Protein AF-A0A2V5PN73-F1 (afdb_monomer_lite)

Sequence (140 aa):
MSPTALNINPARFGEIYLHTESDSFDLHNCFDFLGFTYDLLQRIVTLRWIPNEYTPVEQRRALIVEMRGVSHLSSSPRDPDMPFSEDACLSAVGGILPTDPTLNGVYCDVGEGCHHIFTFQSGFVLRIGAESVCMLPEDI

Radius of gyration: 14.87 Å; chains: 1; bounding box: 38×29×52 Å

Secondary structure (DSSP, 8-state):
-PPP----EE-EEEBTEEE-SS-EEETTTSEEEEEEEEETTTTEEEEEEEE-TTS-GGG-S-EEEEEES--EEEEEPPPTTS-GGGGSSEEEEEEE-TT---TT--BSS--TTPEEEEEETTS-EEEEE-SEEEEPPP--

Structure (mmCIF, N/CA/C/O backbone):
data_AF-A0A2V5PN73-F1
#
_entry.id   AF-A0A2V5PN73-F1
#
loop_
_atom_site.group_PDB
_atom_site.id
_atom_site.type_symbol
_atom_site.label_atom_id
_atom_site.label_alt_id
_atom_site.label_comp_id
_atom_site.label_asym_id
_atom_site.label_entity_id
_atom_site.la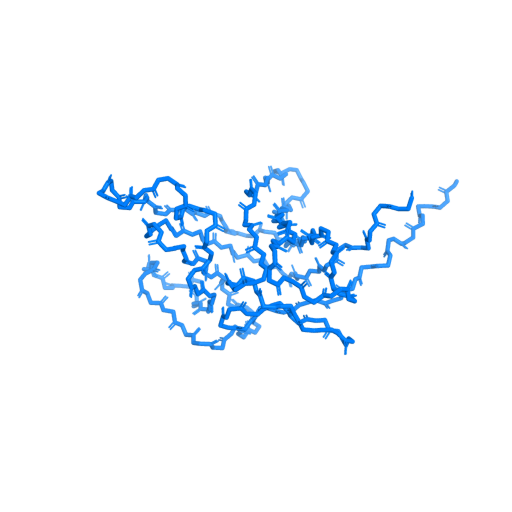bel_seq_id
_atom_site.pdbx_PDB_ins_code
_atom_site.Cartn_x
_atom_site.Cartn_y
_atom_site.Cartn_z
_atom_site.occupancy
_atom_site.B_iso_or_equiv
_atom_site.auth_seq_id
_atom_site.auth_comp_id
_atom_site.auth_asym_id
_atom_site.auth_atom_id
_atom_site.pdbx_PDB_model_num
ATOM 1 N N . MET A 1 1 ? 0.069 -13.529 31.977 1.00 36.12 1 MET A N 1
ATOM 2 C CA . MET A 1 1 ? 0.821 -12.449 31.311 1.00 36.12 1 MET A CA 1
ATOM 3 C C . MET A 1 1 ? -0.156 -11.781 30.369 1.00 36.12 1 MET A C 1
ATOM 5 O O . MET A 1 1 ? -0.671 -12.460 29.493 1.00 36.12 1 MET A O 1
ATOM 9 N N . SER A 1 2 ? -0.532 -10.534 30.648 1.00 32.22 2 SER A N 1
ATOM 10 C CA . SER A 1 2 ? -1.387 -9.771 29.734 1.00 32.22 2 SER A CA 1
ATOM 11 C C . SER A 1 2 ? -0.555 -9.470 28.486 1.00 32.22 2 SER A C 1
ATOM 13 O O . SER A 1 2 ? 0.607 -9.095 28.666 1.00 32.22 2 SER A O 1
ATOM 15 N N . PRO A 1 3 ? -1.071 -9.647 27.259 1.00 45.00 3 PRO A N 1
ATOM 16 C CA . PRO A 1 3 ? -0.356 -9.181 26.087 1.00 45.00 3 PRO A CA 1
ATOM 17 C C . PRO A 1 3 ? -0.231 -7.669 26.237 1.00 45.00 3 PRO A C 1
ATOM 19 O O . PRO A 1 3 ? -1.236 -6.981 26.434 1.00 45.00 3 PRO A O 1
ATOM 22 N N . THR A 1 4 ? 1.002 -7.172 26.238 1.00 43.81 4 THR A N 1
ATOM 23 C CA . THR A 1 4 ? 1.301 -5.749 26.116 1.00 43.81 4 THR A CA 1
ATOM 24 C C . THR A 1 4 ? 0.468 -5.244 24.949 1.00 43.81 4 THR A C 1
ATOM 26 O O . THR A 1 4 ? 0.605 -5.763 23.840 1.00 43.81 4 THR A O 1
ATOM 29 N N . ALA A 1 5 ? -0.462 -4.323 25.202 1.00 45.56 5 ALA A N 1
ATOM 30 C CA . ALA A 1 5 ? -1.153 -3.649 24.120 1.00 45.56 5 ALA A CA 1
ATOM 31 C C . ALA A 1 5 ? -0.050 -3.003 23.281 1.00 45.56 5 ALA A C 1
ATOM 33 O O . ALA A 1 5 ? 0.631 -2.097 23.760 1.00 45.56 5 ALA A O 1
ATOM 34 N N . LEU A 1 6 ? 0.211 -3.553 22.091 1.00 55.34 6 LEU A N 1
ATOM 35 C CA . LEU A 1 6 ? 1.046 -2.890 21.102 1.00 55.34 6 LEU A CA 1
ATOM 36 C C . LEU A 1 6 ? 0.506 -1.464 21.008 1.00 55.34 6 LEU A C 1
ATOM 38 O O . LEU A 1 6 ? -0.707 -1.280 20.889 1.00 55.34 6 LEU A O 1
ATOM 42 N N . ASN A 1 7 ? 1.380 -0.468 21.143 1.00 58.62 7 ASN A N 1
ATOM 43 C CA . ASN A 1 7 ? 1.021 0.918 20.870 1.00 58.62 7 ASN A CA 1
ATOM 44 C C . ASN A 1 7 ? 0.753 1.015 19.368 1.00 58.62 7 ASN A C 1
ATOM 46 O O . ASN A 1 7 ? 1.642 1.294 18.572 1.00 58.62 7 ASN A O 1
ATOM 50 N N . ILE A 1 8 ? -0.464 0.652 18.986 1.00 67.19 8 ILE A N 1
ATOM 51 C CA . ILE A 1 8 ? -0.967 0.701 17.628 1.00 67.19 8 ILE A CA 1
ATOM 52 C C . ILE A 1 8 ? -1.203 2.182 17.336 1.00 67.19 8 ILE A C 1
ATOM 54 O O . ILE A 1 8 ? -2.138 2.767 17.880 1.00 67.19 8 ILE A O 1
ATOM 58 N N . ASN A 1 9 ? -0.349 2.788 16.512 1.00 86.06 9 ASN A N 1
ATOM 59 C CA . ASN A 1 9 ? -0.501 4.183 16.112 1.00 86.06 9 ASN A CA 1
ATOM 60 C C . ASN A 1 9 ? -1.455 4.247 14.914 1.00 86.06 9 ASN A C 1
ATOM 62 O O . ASN A 1 9 ? -1.106 3.714 13.854 1.00 86.06 9 ASN A O 1
ATOM 66 N N . PRO A 1 10 ? -2.646 4.865 15.037 1.00 93.00 10 PRO A N 1
ATOM 67 C CA . PRO A 1 10 ? -3.536 5.051 13.900 1.00 93.00 10 PRO A CA 1
ATOM 68 C C . PRO A 1 10 ? -2.803 5.770 12.772 1.00 93.00 10 PRO A C 1
ATOM 70 O O . PRO A 1 10 ? -2.042 6.711 13.012 1.00 93.00 10 PRO A O 1
ATOM 73 N N . ALA A 1 11 ? -3.027 5.313 11.546 1.00 93.94 11 ALA A N 1
ATOM 74 C CA . ALA A 1 11 ? -2.395 5.894 10.380 1.00 93.94 11 ALA A CA 1
ATOM 75 C C . ALA A 1 11 ? -3.394 6.049 9.237 1.00 93.94 11 ALA A C 1
ATOM 77 O O . ALA A 1 11 ? -4.418 5.369 9.182 1.00 93.94 11 ALA A O 1
ATOM 78 N N . ARG A 1 12 ? -3.085 6.952 8.313 1.00 94.38 12 ARG A N 1
ATOM 79 C CA . ARG A 1 12 ? -3.853 7.161 7.085 1.00 94.38 12 ARG A CA 1
ATOM 80 C C . ARG A 1 12 ? -2.911 7.398 5.919 1.00 94.38 12 ARG A C 1
ATOM 82 O O . ARG A 1 12 ? -1.870 8.032 6.086 1.00 94.38 12 ARG A O 1
ATOM 89 N N . PHE A 1 13 ? -3.298 6.918 4.749 1.00 93.81 13 PHE A N 1
ATOM 90 C CA . PHE A 1 13 ? -2.604 7.242 3.511 1.00 93.81 13 PHE A CA 1
ATOM 91 C C . PHE A 1 13 ? -3.212 8.493 2.876 1.00 93.81 13 PHE A C 1
ATOM 93 O O . PHE A 1 13 ? -4.417 8.719 2.993 1.00 93.81 13 PHE A O 1
ATOM 100 N N . GLY A 1 14 ? -2.386 9.285 2.200 1.00 89.75 14 GLY A N 1
ATOM 101 C CA . GLY A 1 14 ? -2.824 10.435 1.414 1.00 89.75 14 GLY A CA 1
ATOM 102 C C . GLY A 1 14 ? -1.866 10.681 0.260 1.00 89.75 14 GLY A C 1
ATOM 103 O O . GLY A 1 14 ? -0.705 10.992 0.497 1.00 89.75 14 GLY A O 1
ATOM 104 N N . GLU A 1 15 ? -2.340 10.524 -0.977 1.00 90.38 15 GLU A N 1
ATOM 105 C CA . GLU A 1 15 ? -1.512 10.579 -2.188 1.00 90.38 15 GLU A CA 1
ATOM 106 C C . GLU A 1 15 ? -0.248 9.712 -2.052 1.00 90.38 15 GLU A C 1
ATOM 108 O O . GLU A 1 15 ? -0.330 8.493 -2.113 1.00 90.38 15 GLU A O 1
ATOM 113 N N . ILE A 1 16 ? 0.924 10.298 -1.824 1.00 94.81 16 ILE A N 1
ATOM 114 C CA . ILE A 1 16 ? 2.199 9.579 -1.666 1.00 94.81 16 ILE A CA 1
ATOM 115 C C . ILE A 1 16 ? 2.673 9.477 -0.209 1.00 94.81 16 ILE A C 1
ATOM 117 O O . ILE A 1 16 ? 3.788 9.034 0.049 1.00 94.81 16 ILE A O 1
ATOM 121 N N . TYR A 1 17 ? 1.850 9.887 0.753 1.00 95.94 17 TYR A N 1
ATOM 122 C CA . TYR A 1 17 ? 2.223 10.004 2.157 1.00 95.94 17 TYR A CA 1
ATOM 123 C C . TYR A 1 17 ? 1.537 8.970 3.050 1.00 95.94 17 TYR A C 1
ATOM 125 O O . TYR A 1 17 ? 0.385 8.580 2.836 1.00 95.94 17 TYR A O 1
ATOM 133 N N . LEU A 1 18 ? 2.241 8.584 4.115 1.00 96.00 18 LEU A N 1
ATOM 134 C CA . LEU A 1 18 ? 1.671 7.956 5.304 1.00 96.00 18 LEU A CA 1
ATOM 135 C C . LEU A 1 18 ? 1.679 8.973 6.441 1.00 96.00 18 LEU A C 1
ATOM 137 O O . LEU A 1 18 ? 2.732 9.493 6.803 1.00 96.00 18 LEU A O 1
ATOM 141 N N . HIS A 1 19 ? 0.519 9.220 7.035 1.00 95.06 19 HIS A N 1
ATOM 142 C CA . HIS A 1 19 ? 0.376 10.127 8.166 1.00 95.06 19 HIS A CA 1
ATOM 143 C C . HIS A 1 19 ? 0.023 9.356 9.432 1.00 95.06 19 HIS A C 1
ATOM 145 O O . HIS A 1 19 ? -0.870 8.507 9.411 1.00 95.06 19 HIS A O 1
ATOM 151 N N . THR A 1 20 ? 0.671 9.708 10.536 1.00 93.44 20 THR A N 1
ATOM 152 C CA . THR A 1 20 ? 0.251 9.366 11.900 1.00 93.44 20 THR A CA 1
ATOM 153 C C . THR A 1 20 ? -0.222 10.637 12.611 1.00 93.44 20 THR A C 1
ATOM 155 O O . THR A 1 20 ? -0.398 11.680 11.980 1.00 93.44 20 THR A O 1
ATOM 158 N N . GLU A 1 21 ? -0.458 10.575 13.922 1.00 90.44 21 GLU A N 1
ATOM 159 C CA . GLU A 1 21 ? -0.768 11.770 14.717 1.00 90.44 21 GLU A CA 1
ATOM 160 C C . GLU A 1 21 ? 0.397 12.776 14.743 1.00 90.44 21 GLU A C 1
ATOM 162 O O . GLU A 1 21 ? 0.170 13.984 14.701 1.00 90.44 21 GLU A O 1
ATOM 167 N N . SER A 1 22 ? 1.638 12.285 14.799 1.00 90.50 22 SER A N 1
ATOM 168 C CA . SER A 1 22 ? 2.836 13.112 14.985 1.00 90.50 22 SER A CA 1
ATOM 169 C C . SER A 1 22 ? 3.675 13.296 13.725 1.00 90.50 22 SER A C 1
ATOM 171 O O . SER A 1 22 ? 4.396 14.286 13.628 1.00 90.50 22 SER A O 1
ATOM 173 N N . ASP A 1 23 ? 3.604 12.358 12.778 1.00 94.12 23 ASP A N 1
ATOM 174 C CA . ASP A 1 23 ? 4.545 12.268 11.665 1.00 94.12 23 ASP A CA 1
ATOM 175 C C . ASP A 1 23 ? 3.844 12.184 10.303 1.00 94.12 23 ASP A C 1
ATOM 177 O O . ASP A 1 23 ? 2.701 11.740 10.169 1.00 94.12 23 ASP A O 1
ATOM 181 N N . SER A 1 24 ? 4.583 12.574 9.266 1.00 96.31 24 SER A N 1
ATOM 182 C CA . SER A 1 24 ? 4.211 12.413 7.863 1.00 96.31 24 SER A CA 1
ATOM 183 C C . SER A 1 24 ? 5.420 11.902 7.085 1.00 96.31 24 SER A C 1
ATOM 185 O O . SER A 1 24 ? 6.452 12.575 7.055 1.00 96.31 24 SER A O 1
ATOM 187 N N . PHE A 1 25 ? 5.286 10.734 6.458 1.00 97.19 25 PHE A N 1
ATOM 188 C CA . PHE A 1 25 ? 6.350 10.048 5.721 1.00 97.19 25 PHE A CA 1
ATOM 189 C C . PHE A 1 25 ? 6.063 10.099 4.223 1.00 97.19 25 PHE A C 1
ATOM 191 O O . PHE A 1 25 ? 4.995 9.661 3.799 1.00 97.19 25 PHE A O 1
ATOM 198 N N . ASP A 1 26 ? 7.000 10.617 3.427 1.00 98.00 26 ASP A N 1
ATOM 199 C CA . ASP A 1 26 ? 6.919 10.618 1.959 1.00 98.00 26 ASP A CA 1
ATOM 200 C C . ASP A 1 26 ? 7.312 9.244 1.405 1.00 98.00 26 ASP A C 1
ATOM 202 O O . ASP A 1 26 ? 8.494 8.949 1.228 1.00 98.00 26 ASP A O 1
ATOM 206 N N . LEU A 1 27 ? 6.327 8.387 1.147 1.00 98.00 27 LEU A N 1
ATOM 207 C CA . LEU A 1 27 ? 6.562 7.012 0.714 1.00 98.00 27 LEU A CA 1
ATOM 208 C C . LEU A 1 27 ? 7.060 6.897 -0.734 1.00 98.00 27 LEU A C 1
ATOM 210 O O . LEU A 1 27 ? 7.493 5.815 -1.116 1.00 98.00 27 LEU A O 1
ATOM 214 N N . HIS A 1 28 ? 6.971 7.958 -1.543 1.00 97.62 28 HIS A N 1
ATOM 215 C CA . HIS A 1 28 ? 7.451 7.953 -2.929 1.00 97.62 28 HIS A CA 1
ATOM 216 C C . HIS A 1 28 ? 8.926 8.345 -3.000 1.00 97.62 28 HIS A C 1
ATOM 218 O O . HIS A 1 28 ? 9.732 7.649 -3.610 1.00 97.62 28 HIS A O 1
ATOM 224 N N . ASN A 1 29 ? 9.282 9.460 -2.360 1.00 98.00 29 ASN A N 1
ATOM 225 C CA . ASN A 1 29 ? 10.619 10.033 -2.483 1.00 98.00 29 ASN A CA 1
ATOM 226 C C . ASN A 1 29 ? 11.602 9.468 -1.458 1.00 98.00 29 ASN A C 1
ATOM 228 O O . ASN A 1 29 ? 12.796 9.371 -1.738 1.00 98.00 29 ASN A O 1
ATOM 232 N N . CYS A 1 30 ? 11.127 9.123 -0.259 1.00 98.38 30 CYS A N 1
ATOM 233 C CA . CYS A 1 30 ? 12.002 8.840 0.877 1.00 98.38 30 CYS A CA 1
ATOM 234 C C . CYS A 1 30 ? 12.053 7.363 1.270 1.00 98.38 30 CYS A C 1
ATOM 236 O O . CYS A 1 30 ? 12.820 7.024 2.168 1.00 98.38 30 CYS A O 1
ATOM 238 N N . PHE A 1 31 ? 11.253 6.484 0.670 1.00 98.31 31 PHE A N 1
ATOM 239 C CA . PHE A 1 31 ? 11.178 5.090 1.094 1.00 98.31 31 PHE A CA 1
ATOM 240 C C . PHE A 1 31 ? 11.028 4.135 -0.087 1.00 98.31 31 PHE A C 1
ATOM 242 O O . PHE A 1 31 ? 10.310 4.425 -1.037 1.00 98.31 31 PHE A O 1
ATOM 249 N N . ASP A 1 32 ? 11.642 2.959 0.032 1.00 98.31 32 ASP A N 1
ATOM 250 C CA . ASP A 1 32 ? 11.475 1.856 -0.911 1.00 98.31 32 ASP A CA 1
ATOM 251 C C . ASP A 1 32 ? 10.498 0.826 -0.335 1.00 98.31 32 ASP A C 1
ATOM 253 O O . ASP A 1 32 ? 10.622 0.392 0.817 1.00 98.31 32 ASP A O 1
ATOM 257 N N . PHE A 1 33 ? 9.522 0.412 -1.138 1.00 98.38 33 PHE A N 1
ATOM 258 C CA . PHE A 1 33 ? 8.584 -0.646 -0.786 1.00 98.38 33 PHE A CA 1
ATOM 259 C C . PHE A 1 33 ? 9.255 -2.017 -0.866 1.00 98.38 33 PHE A C 1
ATOM 261 O O . PHE A 1 33 ? 9.837 -2.391 -1.882 1.00 98.38 33 PHE A O 1
ATOM 268 N N . LEU A 1 34 ? 9.129 -2.802 0.204 1.00 97.81 34 LEU A N 1
ATOM 269 C CA . LEU A 1 34 ? 9.686 -4.154 0.280 1.00 97.81 34 LEU A CA 1
ATOM 270 C C . LEU A 1 34 ? 8.684 -5.255 -0.058 1.00 97.81 34 LEU A C 1
ATOM 272 O O . LEU A 1 34 ? 9.082 -6.402 -0.264 1.00 97.81 34 LEU A O 1
ATOM 276 N N . GLY A 1 35 ? 7.392 -4.939 -0.071 1.00 97.38 35 GLY A N 1
ATOM 277 C CA . GLY A 1 35 ? 6.341 -5.914 -0.310 1.00 97.38 35 GLY A CA 1
ATOM 278 C C . GLY A 1 35 ? 5.289 -5.952 0.787 1.00 97.38 35 GLY A C 1
ATOM 279 O O . GLY A 1 35 ? 5.243 -5.125 1.704 1.00 97.38 35 GLY A O 1
ATOM 280 N N . PHE A 1 36 ? 4.429 -6.961 0.673 1.00 98.25 36 PHE A N 1
ATOM 281 C CA . PHE A 1 36 ? 3.343 -7.198 1.605 1.00 98.25 36 PHE A CA 1
ATOM 282 C C . PHE A 1 36 ? 3.196 -8.676 1.956 1.00 98.25 36 PHE A C 1
ATOM 284 O O . PHE A 1 36 ? 3.559 -9.562 1.183 1.00 98.25 36 PHE A O 1
ATOM 291 N N . THR A 1 37 ? 2.609 -8.938 3.118 1.00 98.31 37 THR A N 1
ATOM 292 C CA . THR A 1 37 ? 2.154 -10.272 3.527 1.00 98.31 37 THR A CA 1
ATOM 293 C C . THR A 1 37 ? 0.677 -10.229 3.869 1.00 98.31 37 THR A C 1
ATOM 295 O O . THR A 1 37 ? 0.188 -9.203 4.338 1.00 98.31 37 THR A O 1
ATOM 298 N N . TYR A 1 38 ? -0.025 -11.346 3.680 1.00 98.38 38 TYR A N 1
ATOM 299 C CA . TYR A 1 38 ? -1.420 -11.481 4.085 1.00 98.38 38 TYR A CA 1
ATOM 300 C C . TYR A 1 38 ? -1.598 -12.668 5.032 1.00 98.38 38 TYR A C 1
ATOM 302 O O . TYR A 1 38 ? -1.381 -13.817 4.644 1.00 98.38 38 TYR A O 1
ATOM 310 N N . ASP A 1 39 ? -2.004 -12.384 6.269 1.00 98.00 39 ASP A N 1
ATOM 311 C CA . ASP A 1 39 ? -2.451 -13.392 7.224 1.00 98.00 39 ASP A CA 1
ATOM 312 C C . ASP A 1 39 ? -3.953 -13.638 7.029 1.00 98.00 39 ASP A C 1
ATOM 314 O O . ASP A 1 39 ? -4.798 -12.804 7.371 1.00 98.00 39 ASP A O 1
ATOM 318 N N . LEU A 1 40 ? -4.277 -14.810 6.479 1.00 96.06 40 LEU A N 1
ATOM 319 C CA . LEU A 1 40 ? -5.647 -15.243 6.206 1.00 96.06 40 LEU A CA 1
ATOM 320 C C . LEU A 1 40 ? -6.479 -15.442 7.477 1.00 96.06 40 LEU A C 1
ATOM 322 O O . LEU A 1 40 ? -7.678 -15.172 7.467 1.00 96.06 40 LEU A O 1
ATOM 326 N N . LEU A 1 41 ? -5.866 -15.932 8.558 1.00 97.56 41 LEU A N 1
ATOM 327 C CA . LEU A 1 41 ? -6.579 -16.244 9.797 1.00 97.56 41 LEU A CA 1
ATOM 328 C C . LEU A 1 41 ? -6.903 -14.969 10.569 1.00 97.56 41 LEU A C 1
ATOM 330 O O . LEU A 1 41 ? -8.008 -14.827 11.089 1.00 97.56 41 LEU A O 1
ATOM 334 N N . GLN A 1 42 ? -5.951 -14.040 10.623 1.00 97.44 42 GLN A N 1
ATOM 335 C CA . GLN A 1 42 ? -6.119 -12.766 11.323 1.00 97.44 42 GLN A CA 1
ATOM 336 C C . GLN A 1 42 ? -6.785 -11.691 10.455 1.00 97.44 42 GLN A C 1
ATOM 338 O O . GLN A 1 42 ? -7.207 -10.662 10.980 1.00 97.44 42 GLN A O 1
ATOM 343 N N . ARG A 1 43 ? -6.899 -11.913 9.136 1.00 98.06 43 ARG A N 1
ATOM 344 C CA . ARG A 1 43 ? -7.337 -10.913 8.147 1.00 98.06 43 ARG A CA 1
ATOM 345 C C . ARG A 1 43 ? -6.510 -9.627 8.253 1.00 98.06 43 ARG A C 1
ATOM 347 O O . ARG A 1 43 ? -7.066 -8.531 8.357 1.00 98.06 43 ARG A O 1
ATOM 354 N N . ILE A 1 44 ? -5.186 -9.773 8.233 1.00 98.31 44 ILE A N 1
ATOM 355 C CA . ILE A 1 44 ? -4.236 -8.656 8.326 1.00 98.31 44 ILE A CA 1
ATOM 356 C C . ILE A 1 44 ? -3.349 -8.647 7.090 1.00 98.31 44 ILE A C 1
ATOM 358 O O . ILE A 1 44 ? -2.703 -9.648 6.783 1.00 98.31 44 ILE A O 1
ATOM 362 N N . VAL A 1 45 ? -3.299 -7.509 6.398 1.00 98.50 45 VAL A N 1
ATOM 363 C CA . VAL A 1 45 ? -2.238 -7.226 5.429 1.00 98.50 45 VAL A CA 1
ATOM 364 C C . VAL A 1 45 ? -1.181 -6.377 6.114 1.00 98.50 45 VAL A C 1
ATOM 366 O O . VAL A 1 45 ? -1.501 -5.352 6.711 1.00 98.50 45 VAL A O 1
ATOM 369 N N . THR A 1 46 ? 0.075 -6.790 6.004 1.00 98.12 46 THR A N 1
ATOM 370 C CA . THR A 1 46 ? 1.226 -6.015 6.472 1.00 98.12 46 THR A CA 1
ATOM 371 C C . THR A 1 46 ? 1.975 -5.484 5.263 1.00 98.12 46 THR A C 1
ATOM 373 O O . THR A 1 46 ? 2.378 -6.270 4.410 1.00 98.12 46 THR A O 1
ATOM 376 N N . LEU A 1 47 ? 2.175 -4.173 5.205 1.00 98.38 47 LEU A N 1
ATOM 377 C CA . LEU A 1 47 ? 2.944 -3.460 4.190 1.00 98.38 47 LEU A CA 1
ATOM 378 C C . LEU A 1 47 ? 4.268 -2.997 4.807 1.00 98.38 47 LEU A C 1
ATOM 380 O O . LEU A 1 47 ? 4.287 -2.571 5.966 1.00 98.38 47 LEU A O 1
ATOM 384 N N . ARG A 1 48 ? 5.375 -3.103 4.065 1.00 98.19 48 ARG A N 1
ATOM 385 C CA . ARG A 1 48 ? 6.717 -2.792 4.580 1.00 98.19 48 ARG A CA 1
ATOM 386 C C . ARG A 1 48 ? 7.465 -1.831 3.669 1.00 98.19 48 ARG A C 1
ATOM 388 O O . ARG A 1 48 ? 7.533 -2.057 2.463 1.00 98.19 48 ARG A O 1
ATOM 395 N N . TRP A 1 49 ? 8.098 -0.835 4.278 1.00 98.25 49 TRP A N 1
ATOM 396 C CA . TRP A 1 49 ? 8.999 0.100 3.614 1.00 98.25 49 TRP A CA 1
ATOM 397 C C . TRP A 1 49 ? 10.313 0.244 4.374 1.00 98.25 49 TRP A C 1
ATOM 399 O O . TRP A 1 49 ? 10.350 0.109 5.600 1.00 98.25 49 TRP A O 1
ATOM 409 N N . ILE A 1 50 ? 11.381 0.561 3.647 1.00 97.50 50 ILE A N 1
ATOM 410 C CA . ILE A 1 50 ? 12.686 0.918 4.210 1.00 97.50 50 ILE A CA 1
ATOM 411 C C . ILE A 1 50 ? 13.114 2.312 3.754 1.00 97.50 50 ILE A C 1
ATOM 413 O O . ILE A 1 50 ? 12.773 2.713 2.644 1.00 97.50 50 ILE A O 1
ATOM 417 N N . PRO A 1 51 ? 13.837 3.064 4.598 1.00 97.88 51 PRO A N 1
ATOM 418 C CA . PRO A 1 51 ? 14.309 4.390 4.236 1.00 97.88 51 PRO A CA 1
ATOM 419 C C . PRO A 1 51 ? 15.395 4.293 3.158 1.00 97.88 51 PRO A C 1
ATOM 421 O O . PRO A 1 51 ? 16.273 3.429 3.240 1.00 97.88 51 PRO A O 1
ATOM 424 N N . ASN A 1 52 ? 15.354 5.197 2.184 1.00 96.94 52 ASN A N 1
ATOM 425 C CA . ASN A 1 52 ? 16.378 5.337 1.153 1.00 96.94 52 ASN A CA 1
ATOM 426 C C . ASN A 1 52 ? 17.365 6.483 1.484 1.00 96.94 52 ASN A C 1
ATOM 428 O O . ASN A 1 52 ? 17.410 7.017 2.596 1.00 96.94 52 ASN A O 1
ATOM 432 N N . GLU A 1 53 ? 18.214 6.855 0.526 1.00 96.69 53 GLU A N 1
ATOM 433 C CA . GLU A 1 53 ? 19.231 7.897 0.722 1.00 96.69 53 GLU A CA 1
ATOM 434 C C . GLU A 1 53 ? 18.659 9.315 0.912 1.00 96.69 53 GLU A C 1
ATOM 436 O O . GLU A 1 53 ? 19.325 10.165 1.509 1.00 96.69 53 GLU A O 1
ATOM 441 N N . TYR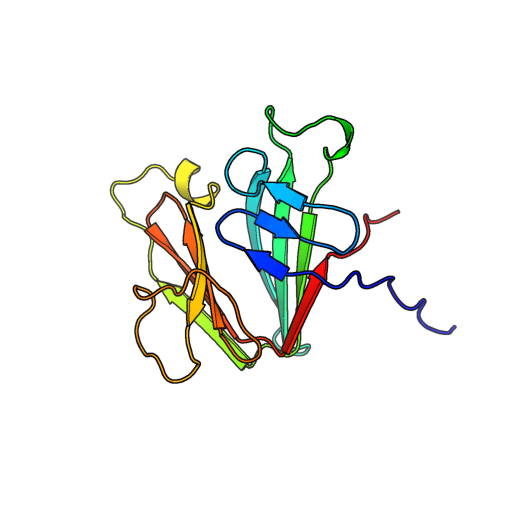 A 1 54 ? 17.419 9.554 0.473 1.00 97.31 54 TYR A N 1
ATOM 442 C CA . TYR A 1 54 ? 16.731 10.843 0.565 1.00 97.31 54 TYR A CA 1
ATOM 443 C C . TYR A 1 54 ? 15.922 11.002 1.856 1.00 97.31 54 TYR A C 1
ATOM 445 O O . TYR A 1 54 ? 15.476 12.111 2.154 1.00 97.31 54 TYR A O 1
ATOM 453 N N . THR A 1 55 ? 15.758 9.940 2.657 1.00 97.50 55 THR A N 1
ATOM 454 C CA . THR A 1 55 ? 15.013 10.031 3.918 1.00 97.50 55 THR A CA 1
ATOM 455 C C . THR A 1 55 ? 15.692 11.001 4.890 1.00 97.50 55 THR A C 1
ATOM 457 O O . THR A 1 55 ? 16.892 10.828 5.178 1.00 97.50 55 THR A O 1
ATOM 460 N N . PRO A 1 56 ? 14.938 11.957 5.472 1.00 96.50 56 PRO A N 1
ATOM 461 C CA . PRO A 1 56 ? 15.418 12.788 6.568 1.00 96.50 56 PRO A CA 1
ATOM 462 C C . PRO A 1 56 ? 15.947 11.938 7.725 1.00 96.50 56 PRO A C 1
ATOM 464 O O . PRO A 1 56 ? 15.422 10.862 8.020 1.00 96.50 56 PRO A O 1
ATOM 467 N N . VAL A 1 57 ? 17.002 12.413 8.389 1.00 95.44 57 VAL A N 1
ATOM 468 C CA . VAL A 1 57 ? 17.715 11.643 9.424 1.00 95.44 57 VAL A CA 1
ATOM 469 C C . VAL A 1 57 ? 16.778 11.257 10.570 1.00 95.44 57 VAL A C 1
ATOM 471 O O . VAL A 1 57 ? 16.828 10.134 11.059 1.00 95.44 57 VAL A O 1
ATOM 474 N N . GLU A 1 58 ? 15.887 12.163 10.952 1.00 94.00 58 GLU A N 1
ATOM 475 C CA . GLU A 1 58 ? 14.881 12.001 11.997 1.00 94.00 58 GLU A CA 1
ATOM 476 C C . GLU A 1 58 ? 13.777 10.983 11.656 1.00 94.00 58 GLU A C 1
ATOM 478 O O . GLU A 1 58 ? 13.112 10.476 12.558 1.00 94.00 58 GLU A O 1
ATOM 483 N N . GLN A 1 59 ? 13.604 10.645 10.373 1.00 93.19 59 GLN A N 1
ATOM 484 C CA . GLN A 1 59 ? 12.623 9.668 9.889 1.00 93.19 59 GLN A CA 1
ATOM 485 C C . GLN A 1 59 ? 13.266 8.370 9.379 1.00 93.19 59 GLN A C 1
ATOM 487 O O . GLN A 1 59 ? 12.564 7.508 8.852 1.00 93.19 59 GLN A O 1
ATOM 492 N N . ARG A 1 60 ? 14.590 8.209 9.506 1.00 93.50 60 ARG A N 1
ATOM 493 C CA . ARG A 1 60 ? 15.339 7.087 8.925 1.00 93.50 60 ARG A CA 1
ATOM 494 C C . ARG A 1 60 ? 15.129 5.786 9.704 1.00 93.50 60 ARG A C 1
ATOM 496 O O . ARG A 1 60 ? 16.013 5.320 10.419 1.00 93.50 60 ARG A O 1
ATOM 503 N N . ARG A 1 61 ? 13.954 5.191 9.519 1.00 93.81 61 ARG A N 1
ATOM 504 C CA . ARG A 1 61 ? 13.533 3.922 10.114 1.00 93.81 61 ARG A CA 1
ATOM 505 C C . ARG A 1 61 ? 12.663 3.114 9.170 1.00 93.81 61 ARG A C 1
ATOM 507 O O . ARG A 1 61 ? 12.013 3.682 8.303 1.00 93.81 61 ARG A O 1
ATOM 514 N N . ALA A 1 62 ? 12.630 1.796 9.335 1.00 95.94 62 ALA A N 1
ATOM 515 C CA . ALA A 1 62 ? 11.684 0.972 8.590 1.00 95.94 62 ALA A CA 1
ATOM 516 C C . ALA A 1 62 ? 10.245 1.298 9.015 1.00 95.94 62 ALA A C 1
ATOM 518 O O . ALA A 1 62 ? 9.977 1.548 10.190 1.00 95.94 62 ALA A O 1
ATOM 519 N N . LEU A 1 63 ? 9.318 1.269 8.059 1.00 96.38 63 LEU A N 1
ATOM 520 C CA . LEU A 1 63 ? 7.896 1.472 8.317 1.00 96.38 63 LEU A CA 1
ATOM 521 C C . LEU A 1 63 ? 7.164 0.152 8.108 1.00 96.38 63 LEU A C 1
ATOM 523 O O . LEU A 1 63 ? 7.263 -0.466 7.044 1.00 96.38 63 LEU A O 1
ATOM 527 N N . ILE A 1 64 ? 6.410 -0.266 9.122 1.00 97.00 64 ILE A N 1
ATOM 528 C CA . ILE A 1 64 ? 5.520 -1.421 9.045 1.00 97.00 64 ILE A CA 1
ATOM 529 C C . ILE A 1 64 ? 4.101 -0.921 9.270 1.00 97.00 64 ILE A C 1
ATOM 531 O O . ILE A 1 64 ? 3.782 -0.392 10.335 1.00 97.00 64 ILE A O 1
ATOM 535 N N . VAL A 1 65 ? 3.251 -1.086 8.261 1.00 97.00 65 VAL A N 1
ATOM 536 C CA . VAL A 1 65 ? 1.841 -0.699 8.327 1.00 97.00 65 VAL A CA 1
ATOM 537 C C . VAL A 1 65 ? 0.989 -1.949 8.286 1.00 97.00 65 VAL A C 1
ATOM 539 O O . VAL A 1 65 ? 1.118 -2.773 7.384 1.00 97.00 65 VAL A O 1
ATOM 542 N N . GLU A 1 66 ? 0.093 -2.083 9.250 1.00 97.31 66 GLU A N 1
ATOM 543 C CA . GLU A 1 66 ? -0.927 -3.115 9.254 1.00 97.31 66 GLU A CA 1
ATOM 544 C C . GLU A 1 66 ? -2.275 -2.542 8.845 1.00 97.31 66 GLU A C 1
ATOM 546 O O . GLU A 1 66 ? -2.749 -1.544 9.387 1.00 97.31 66 GLU A O 1
ATOM 551 N N . MET A 1 67 ? -2.918 -3.238 7.918 1.00 97.06 67 MET A N 1
ATOM 552 C CA . MET A 1 67 ? -4.307 -3.038 7.551 1.00 97.06 67 MET A CA 1
ATOM 553 C C . MET A 1 67 ? -5.101 -4.220 8.103 1.00 97.06 67 MET A C 1
ATOM 555 O O . MET A 1 67 ? -4.874 -5.363 7.697 1.00 97.06 67 MET A O 1
ATOM 559 N N . ARG A 1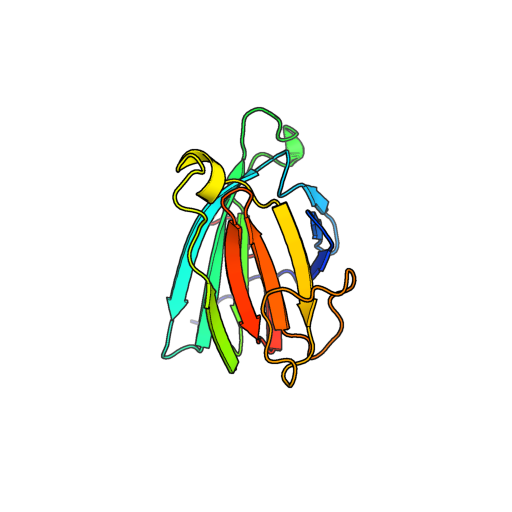 68 ? -5.986 -3.965 9.070 1.00 96.62 68 ARG A N 1
ATOM 560 C CA . ARG A 1 68 ? -6.684 -5.002 9.847 1.00 96.62 68 ARG A CA 1
ATOM 561 C C . ARG A 1 68 ? -8.154 -5.097 9.455 1.00 96.62 68 ARG A C 1
ATOM 563 O O . ARG A 1 68 ? -8.739 -4.143 8.948 1.00 96.62 68 ARG A O 1
ATOM 570 N N . GLY A 1 69 ? -8.753 -6.266 9.680 1.00 96.75 69 GLY A N 1
ATOM 571 C CA . GLY A 1 69 ? -10.132 -6.517 9.259 1.00 96.75 69 GLY A CA 1
ATOM 572 C C . GLY A 1 69 ? -10.255 -6.555 7.736 1.00 96.75 69 GLY A C 1
ATOM 573 O O . GLY A 1 69 ? -11.233 -6.079 7.168 1.00 96.75 69 GLY A O 1
ATOM 574 N N . VAL A 1 70 ? -9.256 -7.115 7.049 1.00 97.44 70 VAL A N 1
ATOM 575 C CA . VAL A 1 70 ? -9.206 -7.137 5.583 1.00 97.44 70 VAL A CA 1
ATOM 576 C C . VAL A 1 70 ? -10.427 -7.861 5.024 1.00 97.44 70 VAL A C 1
ATOM 578 O O . VAL A 1 70 ? -10.671 -9.027 5.343 1.00 97.44 70 VAL A O 1
ATOM 581 N N . SER A 1 71 ? -11.221 -7.153 4.229 1.00 95.88 71 SER A N 1
ATOM 582 C CA . SER A 1 71 ? -12.423 -7.647 3.546 1.00 95.88 71 SER A CA 1
ATOM 583 C C . SER A 1 71 ? -12.186 -7.873 2.053 1.00 95.88 71 SER A C 1
ATOM 585 O O . SER A 1 71 ? -12.930 -8.618 1.419 1.00 95.88 71 SER A O 1
ATOM 587 N N . HIS A 1 72 ? -11.135 -7.262 1.496 1.00 95.44 72 HIS A N 1
ATOM 588 C CA . HIS A 1 72 ? -10.777 -7.368 0.086 1.00 95.44 72 HIS A CA 1
ATOM 589 C C . HIS A 1 72 ? -9.264 -7.298 -0.095 1.00 95.44 72 HIS A C 1
ATOM 591 O O . HIS A 1 72 ? -8.620 -6.401 0.445 1.00 95.44 72 HIS A O 1
ATOM 597 N N . LEU A 1 73 ? -8.720 -8.193 -0.917 1.00 96.44 73 LEU A N 1
ATOM 598 C CA . LEU A 1 73 ? -7.337 -8.154 -1.378 1.00 96.44 73 LEU A CA 1
ATOM 599 C C . LEU A 1 73 ? -7.295 -8.571 -2.849 1.00 96.44 73 LEU A C 1
ATOM 601 O O . LEU A 1 73 ? -7.750 -9.658 -3.200 1.00 96.44 73 LEU A O 1
ATOM 605 N N . SER A 1 74 ? -6.757 -7.718 -3.714 1.00 95.31 74 SER A N 1
ATOM 606 C CA . SER A 1 74 ? -6.552 -8.040 -5.131 1.00 95.31 74 SER A CA 1
ATOM 607 C C . SER A 1 74 ? -5.396 -7.240 -5.711 1.00 95.31 74 SER A C 1
ATOM 609 O O . SER A 1 74 ? -5.054 -6.185 -5.179 1.00 95.31 74 SER A O 1
ATOM 611 N N . SER A 1 75 ? -4.859 -7.682 -6.844 1.00 94.94 75 SER A N 1
ATOM 612 C CA . SER A 1 75 ? -3.837 -6.939 -7.577 1.00 94.94 75 SER A CA 1
ATOM 613 C C . SER A 1 75 ? -4.049 -6.969 -9.090 1.00 94.94 75 SER A C 1
ATOM 615 O O . SER A 1 75 ? -4.717 -7.862 -9.616 1.00 94.94 75 SER A O 1
ATOM 617 N N . SER A 1 76 ? -3.459 -5.986 -9.771 1.00 94.25 76 SER A N 1
ATOM 618 C CA . SER A 1 76 ? -3.238 -5.981 -11.221 1.00 94.25 76 SER A CA 1
ATOM 619 C C . SER A 1 76 ? -1.759 -6.199 -11.525 1.00 94.25 76 SER A C 1
ATOM 621 O O . SER A 1 76 ? -0.914 -5.778 -10.732 1.00 94.25 76 SER A O 1
ATOM 623 N N . PRO A 1 77 ? -1.426 -6.838 -12.659 1.00 95.12 77 PRO A N 1
ATOM 624 C CA . PRO A 1 77 ? -0.040 -7.043 -13.053 1.00 95.12 77 PRO A CA 1
ATOM 625 C C . PRO A 1 77 ? 0.677 -5.713 -13.312 1.00 95.12 77 PRO A C 1
ATOM 627 O O . PRO A 1 77 ? 0.052 -4.729 -13.702 1.00 95.12 77 PRO A O 1
ATOM 630 N N . ARG A 1 78 ? 2.001 -5.729 -13.133 1.00 95.31 78 ARG A N 1
ATOM 631 C CA . ARG A 1 78 ? 2.911 -4.670 -13.585 1.00 95.31 78 ARG A CA 1
ATOM 632 C C . ARG A 1 78 ? 2.922 -4.536 -15.111 1.00 95.31 78 ARG A C 1
ATOM 634 O O . ARG A 1 78 ? 2.624 -5.501 -15.819 1.00 95.31 78 ARG A O 1
ATOM 641 N N . ASP A 1 79 ? 3.365 -3.383 -15.593 1.00 96.31 79 ASP A N 1
ATOM 642 C CA . ASP A 1 79 ? 3.785 -3.187 -16.976 1.00 96.31 79 ASP A CA 1
ATOM 643 C C . ASP A 1 79 ? 5.078 -3.995 -17.237 1.00 96.31 79 ASP A C 1
ATOM 645 O O . ASP A 1 79 ? 6.079 -3.805 -16.532 1.00 96.31 79 ASP A O 1
ATOM 649 N N . PRO A 1 80 ? 5.085 -4.939 -18.199 1.00 96.81 80 PRO A N 1
ATOM 650 C CA . PRO A 1 80 ? 6.268 -5.735 -18.511 1.00 96.81 80 PRO A CA 1
ATOM 651 C C . PRO A 1 80 ? 7.456 -4.906 -19.019 1.00 96.81 80 PRO A C 1
ATOM 653 O O . PRO A 1 80 ? 8.587 -5.359 -18.839 1.00 96.81 80 PRO A O 1
ATOM 656 N N . ASP A 1 81 ? 7.221 -3.725 -19.597 1.00 97.69 81 ASP A N 1
ATOM 657 C CA . ASP A 1 81 ? 8.266 -2.885 -20.193 1.00 97.69 81 ASP A CA 1
ATOM 658 C C . ASP A 1 81 ? 8.993 -2.012 -19.158 1.00 97.69 81 ASP A C 1
ATOM 660 O O . ASP A 1 81 ? 10.083 -1.498 -19.423 1.00 97.69 81 ASP A O 1
ATOM 664 N N . MET A 1 82 ? 8.436 -1.876 -17.951 1.00 97.75 82 MET A N 1
ATOM 665 C CA . MET A 1 82 ? 9.080 -1.140 -16.866 1.00 97.75 82 MET A CA 1
ATOM 666 C C . MET A 1 82 ? 10.236 -1.946 -16.244 1.00 97.75 82 MET A C 1
ATOM 668 O O . MET A 1 82 ? 10.214 -3.182 -16.250 1.00 97.75 82 MET A O 1
ATOM 672 N N . PRO A 1 83 ? 11.254 -1.299 -15.653 1.00 96.69 83 PRO A N 1
ATOM 673 C CA . PRO A 1 83 ? 12.251 -1.980 -14.828 1.00 96.69 83 PRO A CA 1
ATOM 674 C C . PRO A 1 83 ? 11.647 -2.565 -13.540 1.00 96.69 83 PRO A C 1
ATOM 676 O O . PRO A 1 83 ? 10.687 -2.030 -12.990 1.00 96.69 83 PRO A O 1
ATOM 679 N N . PHE A 1 84 ? 12.235 -3.639 -13.004 1.00 94.75 84 PHE A N 1
ATOM 680 C CA . PHE A 1 84 ? 11.814 -4.204 -11.708 1.00 94.75 84 PHE A CA 1
ATOM 681 C C . PHE A 1 84 ? 12.112 -3.284 -10.517 1.00 94.75 84 PHE A C 1
ATOM 683 O O . PHE A 1 84 ? 11.471 -3.417 -9.481 1.00 94.75 84 PHE A O 1
ATOM 690 N N . SER A 1 85 ? 13.048 -2.338 -10.648 1.00 94.00 85 SER A N 1
ATOM 691 C CA . SER A 1 85 ? 13.278 -1.314 -9.618 1.00 94.00 85 SER A CA 1
ATOM 692 C C . SER A 1 85 ? 12.029 -0.470 -9.354 1.00 94.00 85 SER A C 1
ATOM 694 O O . SER A 1 85 ? 11.811 -0.040 -8.227 1.00 94.00 85 SER A O 1
ATOM 696 N N . GLU A 1 86 ? 11.171 -0.299 -10.361 1.00 97.44 86 GLU A N 1
ATOM 697 C CA . GLU A 1 86 ? 9.939 0.485 -10.253 1.00 97.44 86 GLU A CA 1
ATOM 698 C C . GLU A 1 86 ? 8.833 -0.235 -9.463 1.00 97.44 86 GLU A C 1
ATOM 700 O O . GLU A 1 86 ? 7.850 0.395 -9.077 1.00 97.44 86 GLU A O 1
ATOM 705 N N . ASP A 1 87 ? 8.983 -1.536 -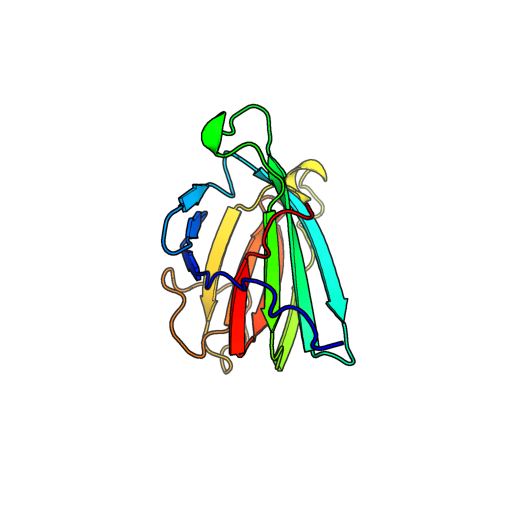9.174 1.00 96.75 87 ASP A N 1
ATOM 706 C CA . ASP A 1 87 ? 8.065 -2.271 -8.288 1.00 96.75 87 ASP A CA 1
ATOM 707 C C . ASP A 1 87 ? 8.216 -1.819 -6.822 1.00 96.75 87 ASP A C 1
ATOM 709 O O . ASP A 1 87 ? 7.291 -1.979 -6.025 1.00 96.75 87 ASP A O 1
ATOM 713 N N . ALA A 1 88 ? 9.373 -1.251 -6.459 1.00 97.12 88 ALA A N 1
ATOM 714 C CA . ALA A 1 88 ? 9.646 -0.741 -5.118 1.00 97.12 88 ALA A CA 1
ATOM 715 C C . ALA A 1 88 ? 9.233 0.732 -4.941 1.00 97.12 88 ALA A C 1
ATOM 717 O O . ALA A 1 88 ? 9.136 1.205 -3.810 1.00 97.12 88 ALA A O 1
ATOM 718 N N . CYS A 1 89 ? 8.968 1.463 -6.027 1.00 97.75 89 CYS A N 1
ATOM 719 C CA . CYS A 1 89 ? 8.623 2.879 -5.963 1.00 97.75 89 CYS A CA 1
ATOM 720 C C . CYS A 1 89 ? 7.103 3.066 -6.029 1.00 97.75 89 CYS A C 1
ATOM 722 O O . CYS A 1 89 ? 6.459 2.801 -7.047 1.00 97.75 89 CYS A O 1
ATOM 724 N N . LEU A 1 90 ? 6.509 3.536 -4.934 1.00 97.25 90 LEU A N 1
ATOM 725 C CA . LEU A 1 90 ? 5.093 3.890 -4.896 1.00 97.25 90 LEU A CA 1
ATOM 726 C C . LEU A 1 90 ? 4.853 5.108 -5.794 1.00 97.25 90 LEU A C 1
ATOM 728 O O . LEU A 1 90 ? 5.498 6.123 -5.606 1.00 97.25 90 LEU A O 1
ATOM 732 N N . SER A 1 91 ? 3.905 5.054 -6.723 1.00 95.50 91 SER A N 1
ATOM 733 C CA . SER A 1 91 ? 3.498 6.216 -7.521 1.00 95.50 91 SER A CA 1
ATOM 734 C C . SER A 1 91 ? 2.383 7.020 -6.857 1.00 95.50 91 SER A C 1
ATOM 736 O O . SER A 1 91 ? 2.400 8.244 -6.945 1.00 95.50 91 SER A O 1
ATOM 738 N N . ALA A 1 92 ? 1.391 6.353 -6.263 1.00 93.06 92 ALA A N 1
ATOM 739 C CA . ALA A 1 92 ? 0.251 7.002 -5.620 1.00 93.06 92 ALA A CA 1
ATOM 740 C C . ALA A 1 92 ? -0.533 6.027 -4.735 1.00 93.06 92 ALA A C 1
ATOM 742 O O . ALA A 1 92 ? -0.584 4.823 -4.998 1.00 93.06 92 ALA A O 1
ATOM 743 N N . VAL A 1 93 ? -1.223 6.576 -3.743 1.00 93.00 93 VAL A N 1
ATOM 744 C CA . VAL A 1 93 ? -2.273 5.937 -2.956 1.00 93.00 93 VAL A CA 1
ATOM 745 C C . VAL A 1 93 ? -3.547 6.755 -3.073 1.00 93.00 93 VAL A C 1
ATOM 747 O O . VAL A 1 93 ? -3.526 7.982 -3.002 1.00 93.00 93 VAL A O 1
ATOM 750 N N . GLY A 1 94 ? -4.677 6.073 -3.184 1.00 91.06 94 GLY A N 1
ATOM 751 C CA . GLY A 1 94 ? -5.961 6.712 -2.934 1.00 91.06 94 GLY A CA 1
ATOM 752 C C . GLY A 1 94 ? -7.072 5.709 -2.688 1.00 91.06 94 GLY A C 1
ATOM 753 O O . GLY A 1 94 ? -6.816 4.540 -2.394 1.00 91.06 94 GLY A O 1
ATOM 754 N N . GLY A 1 95 ? -8.310 6.187 -2.722 1.00 90.81 95 GLY A N 1
ATOM 755 C CA . GLY A 1 95 ? -9.487 5.432 -2.307 1.00 90.81 95 GLY A CA 1
ATOM 756 C C . GLY A 1 95 ? -10.404 5.082 -3.471 1.00 90.81 95 GLY A C 1
ATOM 757 O O . GLY A 1 95 ? -10.529 5.861 -4.410 1.00 90.81 95 GLY A O 1
ATOM 758 N N . ILE A 1 96 ? -11.100 3.948 -3.387 1.00 90.12 96 ILE A N 1
ATOM 759 C CA . ILE A 1 96 ? -12.300 3.661 -4.195 1.00 90.12 96 ILE A CA 1
ATOM 760 C C . ILE A 1 96 ? -13.406 3.056 -3.351 1.00 90.12 96 ILE A C 1
ATOM 762 O O . ILE A 1 96 ? -13.134 2.437 -2.319 1.00 90.12 96 ILE A O 1
ATOM 766 N N . LEU A 1 97 ? -14.655 3.173 -3.802 1.00 89.44 97 LEU A N 1
ATOM 767 C CA . LEU A 1 97 ? -15.753 2.514 -3.111 1.00 89.44 97 LEU A CA 1
ATOM 768 C C . LEU A 1 97 ? -15.632 0.988 -3.259 1.00 89.44 97 LEU A C 1
ATOM 770 O O . LEU A 1 97 ? -15.164 0.490 -4.289 1.00 89.44 97 LEU A O 1
ATOM 774 N N . PRO A 1 98 ? -16.093 0.202 -2.269 1.00 89.75 98 PRO A N 1
ATOM 775 C CA . PRO A 1 98 ? -16.106 -1.258 -2.364 1.00 89.75 98 PRO A CA 1
ATOM 776 C C . PRO A 1 98 ? -16.811 -1.779 -3.624 1.00 89.75 98 PRO A C 1
ATOM 778 O O . PRO A 1 98 ? -16.390 -2.778 -4.203 1.00 89.75 98 PRO A O 1
ATOM 781 N N . THR A 1 99 ? -17.853 -1.072 -4.070 1.00 87.56 99 THR A N 1
ATOM 782 C CA . THR A 1 99 ? -18.663 -1.411 -5.247 1.00 87.56 99 THR A CA 1
ATOM 783 C C . THR A 1 99 ? -17.984 -1.113 -6.580 1.00 87.56 99 THR A C 1
ATOM 785 O O . THR A 1 99 ? -18.442 -1.623 -7.601 1.00 87.56 99 THR A O 1
ATOM 788 N N . ASP A 1 100 ? -16.915 -0.312 -6.598 1.00 85.62 100 ASP A N 1
ATOM 789 C CA . ASP A 1 100 ? -16.246 0.047 -7.844 1.00 85.62 100 ASP A CA 1
ATOM 790 C C . ASP A 1 100 ? -15.388 -1.126 -8.349 1.00 85.62 100 ASP A C 1
ATOM 792 O O . ASP A 1 100 ? -14.550 -1.664 -7.607 1.00 85.62 100 ASP A O 1
ATOM 796 N N . PRO A 1 101 ? -15.578 -1.564 -9.609 1.00 71.06 101 PRO A N 1
ATOM 797 C CA . PRO A 1 101 ? -14.918 -2.758 -10.128 1.00 71.06 101 PRO A CA 1
ATOM 798 C C . PRO A 1 101 ? -13.486 -2.492 -10.607 1.00 71.06 101 PRO A C 1
ATOM 800 O O . PRO A 1 101 ? -12.718 -3.436 -10.785 1.00 71.06 101 PRO A O 1
ATOM 803 N N . THR A 1 102 ? -13.114 -1.233 -10.852 1.00 68.31 102 THR A N 1
ATOM 804 C CA . THR A 1 102 ? -11.866 -0.885 -11.541 1.00 68.31 102 THR A CA 1
ATOM 805 C C . THR A 1 102 ? -10.772 -0.438 -10.587 1.00 68.31 102 THR A C 1
ATOM 807 O O . THR A 1 102 ? -10.961 0.491 -9.811 1.00 68.31 102 THR A O 1
ATOM 810 N N . LEU A 1 103 ? -9.587 -1.025 -10.752 1.00 67.75 103 LEU A N 1
ATOM 811 C CA . LEU A 1 103 ? -8.345 -0.605 -10.094 1.00 67.75 103 LEU A CA 1
ATOM 812 C C . LEU A 1 103 ? -7.757 0.700 -10.670 1.00 67.75 103 LEU A C 1
ATOM 814 O O . LEU A 1 103 ? -6.816 1.238 -10.106 1.00 67.75 103 LEU A O 1
ATOM 818 N N . ASN A 1 104 ? -8.325 1.208 -11.773 1.00 62.16 104 ASN A N 1
ATOM 819 C CA . ASN A 1 104 ? -7.833 2.382 -12.509 1.00 62.16 104 ASN A CA 1
ATOM 820 C C . ASN A 1 104 ? -8.509 3.702 -12.098 1.00 62.16 104 ASN A C 1
ATOM 822 O O . ASN A 1 104 ? -8.143 4.759 -12.603 1.00 62.16 104 ASN A O 1
ATOM 826 N N . GLY A 1 105 ? -9.537 3.645 -11.248 1.00 59.69 105 GLY A N 1
ATOM 827 C CA . GLY A 1 105 ? -10.117 4.831 -10.628 1.00 59.69 105 GLY A CA 1
ATOM 828 C C . GLY A 1 105 ? -9.447 5.017 -9.279 1.00 59.69 105 GLY A C 1
ATOM 829 O O . GLY A 1 105 ? -9.355 4.056 -8.528 1.00 59.69 105 GLY A O 1
ATOM 830 N N . VAL A 1 106 ? -8.950 6.207 -8.976 1.00 64.81 106 VAL A N 1
ATOM 831 C CA . VAL A 1 106 ? -8.445 6.540 -7.644 1.00 64.81 106 VAL A CA 1
ATOM 832 C C . VAL A 1 106 ? -9.038 7.893 -7.279 1.00 64.81 106 VAL A C 1
ATOM 834 O O . VAL A 1 106 ? -8.866 8.862 -8.016 1.00 64.81 106 VAL A O 1
ATOM 837 N N . TYR A 1 107 ? -9.766 7.959 -6.168 1.00 67.12 107 TYR A N 1
ATOM 838 C CA . TYR A 1 107 ? -10.094 9.223 -5.520 1.00 67.12 107 TYR A CA 1
ATOM 839 C C . TYR A 1 107 ? -8.899 9.631 -4.653 1.00 67.12 107 TYR A C 1
ATOM 841 O O . TYR A 1 107 ? -8.353 8.790 -3.937 1.00 67.12 107 TYR A O 1
ATOM 849 N N . CYS A 1 108 ? -8.481 10.899 -4.711 1.00 60.81 108 CYS A N 1
ATOM 850 C CA . CYS A 1 108 ? -7.308 11.367 -3.961 1.00 60.81 108 CYS A CA 1
ATOM 851 C C . CYS A 1 108 ? -7.489 11.256 -2.435 1.00 60.81 108 CYS A C 1
ATOM 853 O O . CYS A 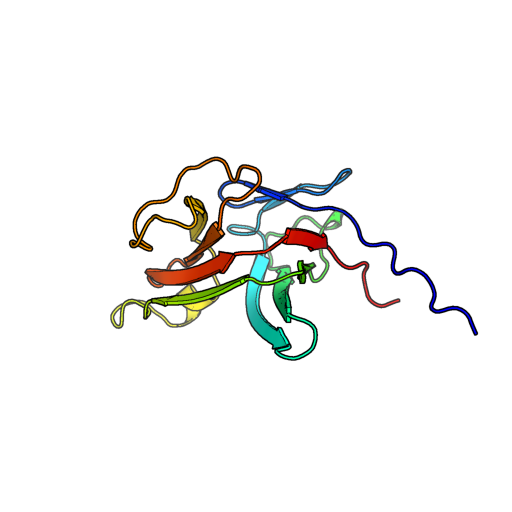1 108 ? -6.509 11.052 -1.725 1.00 60.81 108 CYS A O 1
ATOM 855 N N . ASP A 1 109 ? -8.730 11.318 -1.938 1.00 64.88 109 ASP A N 1
ATOM 856 C CA . ASP A 1 109 ? -9.038 11.168 -0.514 1.00 64.88 109 ASP A CA 1
ATOM 857 C C . ASP A 1 109 ? -9.530 9.754 -0.178 1.00 64.88 109 ASP A C 1
ATOM 859 O O . ASP A 1 109 ? -10.584 9.300 -0.639 1.00 64.88 109 ASP A O 1
ATOM 863 N N . VAL A 1 110 ? -8.782 9.063 0.688 1.00 67.62 110 VAL A N 1
ATOM 864 C CA . VAL A 1 110 ? -9.221 7.802 1.294 1.00 67.62 110 VAL A CA 1
ATOM 865 C C . VAL A 1 110 ? -10.174 8.113 2.449 1.00 67.62 110 VAL A C 1
ATOM 867 O O . VAL A 1 110 ? -9.754 8.439 3.558 1.00 67.62 110 VAL A O 1
ATOM 870 N N . GLY 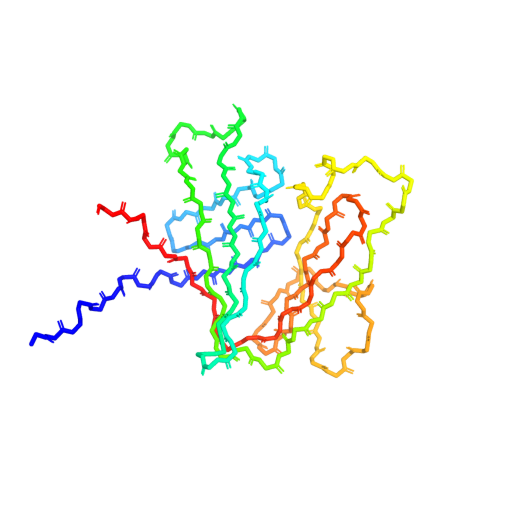A 1 111 ? -11.475 8.037 2.176 1.00 68.38 111 GLY A N 1
ATOM 871 C CA . GLY A 1 111 ? -12.523 8.145 3.193 1.00 68.38 111 GLY A CA 1
ATOM 872 C C . GLY A 1 111 ? -12.758 6.847 3.973 1.00 68.38 111 GLY A C 1
ATOM 873 O O . GLY A 1 111 ? -12.305 5.767 3.583 1.00 68.38 111 GLY A O 1
ATOM 874 N N . GLU A 1 112 ? -13.522 6.944 5.063 1.00 75.19 112 GLU A N 1
ATOM 875 C CA . GLU A 1 112 ? -14.018 5.767 5.782 1.00 75.19 112 GLU A CA 1
ATOM 876 C C . GLU A 1 112 ? -14.802 4.839 4.841 1.00 75.19 112 GLU A C 1
ATOM 878 O O . GLU A 1 112 ? -15.631 5.278 4.044 1.00 75.19 112 GLU A O 1
ATOM 883 N N . GLY A 1 113 ? -14.536 3.536 4.936 1.00 81.44 113 GLY A N 1
ATOM 884 C CA . GLY A 1 113 ? -15.199 2.521 4.115 1.00 81.44 113 GLY A CA 1
ATOM 885 C C . GLY A 1 113 ? -14.679 2.399 2.678 1.00 81.44 113 GLY A C 1
ATOM 886 O O . GLY A 1 113 ? -15.126 1.503 1.961 1.00 81.44 113 GLY A O 1
ATOM 887 N N . CYS A 1 114 ? -13.723 3.231 2.250 1.00 90.38 114 CYS A N 1
ATOM 888 C CA . CYS A 1 114 ? -13.051 3.064 0.962 1.00 90.38 114 CYS A CA 1
ATOM 889 C C . CYS A 1 114 ? -12.026 1.917 0.998 1.00 90.38 114 CYS A C 1
ATOM 891 O O . CYS A 1 114 ? -11.371 1.649 2.006 1.00 90.38 114 CYS A O 1
ATOM 893 N N . HIS A 1 115 ? -11.841 1.252 -0.142 1.00 93.88 115 HIS A N 1
ATOM 894 C CA . HIS A 1 115 ? -10.680 0.394 -0.364 1.00 93.88 115 HIS A CA 1
ATOM 895 C C . HIS A 1 115 ? -9.489 1.275 -0.739 1.00 93.88 115 HIS A C 1
ATOM 897 O O . HIS A 1 115 ? -9.638 2.218 -1.512 1.00 93.88 115 HIS A O 1
ATOM 903 N N . HIS A 1 116 ? -8.314 0.932 -0.230 1.00 94.38 116 HIS A N 1
ATOM 904 C CA . HIS A 1 116 ? -7.058 1.593 -0.549 1.00 94.38 116 HIS A CA 1
ATOM 905 C C . HIS A 1 116 ? -6.492 1.006 -1.838 1.00 94.38 116 HIS A C 1
ATOM 907 O O . HIS A 1 116 ? -6.433 -0.218 -1.977 1.00 94.38 116 HIS A O 1
ATOM 913 N N . ILE A 1 117 ? -6.071 1.870 -2.755 1.00 94.44 117 ILE A N 1
ATOM 914 C CA . ILE A 1 117 ? -5.397 1.527 -4.004 1.00 94.44 117 ILE A CA 1
ATOM 915 C C . ILE A 1 117 ? -3.973 2.045 -3.932 1.00 94.44 117 ILE A C 1
ATOM 917 O O . ILE A 1 117 ? -3.776 3.252 -3.886 1.00 94.44 117 ILE A O 1
ATOM 921 N N . PHE A 1 118 ? -3.001 1.142 -3.955 1.00 95.31 118 PHE A N 1
ATOM 922 C CA . PHE A 1 118 ? -1.582 1.453 -4.067 1.00 95.31 118 PHE A CA 1
ATOM 923 C C . PHE A 1 118 ? -1.163 1.216 -5.511 1.00 95.31 118 PHE A C 1
ATOM 925 O O . PHE A 1 118 ? -1.256 0.091 -6.001 1.00 95.31 118 PHE A O 1
ATOM 932 N N . THR A 1 119 ? -0.718 2.269 -6.181 1.00 95.12 119 THR A N 1
ATOM 933 C CA . THR A 1 119 ? -0.191 2.222 -7.546 1.00 95.12 119 THR A CA 1
ATOM 934 C C . THR A 1 119 ? 1.309 2.427 -7.481 1.00 95.12 119 THR A C 1
ATOM 936 O O . THR A 1 119 ? 1.762 3.384 -6.857 1.00 95.12 119 THR A O 1
ATOM 939 N N . PHE A 1 120 ? 2.077 1.551 -8.116 1.00 96.75 120 PHE A N 1
ATOM 940 C CA . PHE A 1 120 ? 3.538 1.623 -8.181 1.00 96.75 120 PHE A CA 1
ATOM 941 C C . PHE A 1 120 ? 3.989 2.181 -9.530 1.00 96.75 120 PHE A C 1
ATOM 943 O O . PHE A 1 120 ? 3.239 2.115 -10.506 1.00 96.75 120 PHE A O 1
ATOM 950 N N . GLN A 1 121 ? 5.207 2.721 -9.602 1.00 97.12 121 GLN A N 1
ATOM 951 C CA . GLN A 1 121 ? 5.773 3.256 -10.848 1.00 97.12 121 GLN A CA 1
ATOM 952 C C . GLN A 1 121 ? 5.848 2.188 -11.945 1.00 97.12 121 GLN A C 1
ATOM 954 O O . GLN A 1 121 ? 5.706 2.497 -13.123 1.00 97.12 121 GLN A O 1
ATOM 959 N N . SER A 1 122 ? 5.965 0.909 -11.578 1.00 97.19 122 SER A N 1
ATOM 960 C CA . SER A 1 122 ? 5.904 -0.193 -12.539 1.00 97.19 122 SER A CA 1
ATOM 961 C C . SER A 1 122 ? 4.518 -0.467 -13.123 1.00 97.19 122 SER A C 1
ATOM 963 O O . SER A 1 122 ? 4.367 -1.395 -13.913 1.00 97.19 122 SER A O 1
ATOM 965 N N . GLY A 1 123 ? 3.478 0.257 -12.707 1.00 95.44 123 GLY A N 1
ATOM 966 C CA . GLY A 1 123 ? 2.089 -0.024 -13.065 1.00 95.44 123 GLY A CA 1
ATOM 967 C C . GLY A 1 123 ? 1.458 -1.174 -12.273 1.00 95.44 123 GLY A C 1
ATOM 968 O O . GLY A 1 123 ? 0.276 -1.453 -12.461 1.00 95.44 123 GLY A O 1
ATOM 969 N N . PHE A 1 124 ? 2.198 -1.836 -11.370 1.00 95.62 124 PHE A N 1
ATOM 970 C CA . PHE A 1 124 ? 1.601 -2.772 -10.416 1.00 95.62 124 PHE A CA 1
ATOM 971 C C . PHE A 1 124 ? 0.580 -2.032 -9.545 1.00 95.62 124 PHE A C 1
ATOM 973 O O . PHE A 1 124 ? 0.841 -0.925 -9.069 1.00 95.62 124 PHE A O 1
ATOM 980 N N . VAL A 1 125 ? -0.583 -2.649 -9.324 1.00 95.31 125 VAL A N 1
ATOM 981 C CA . VAL A 1 125 ? -1.632 -2.076 -8.471 1.00 95.31 125 VAL A CA 1
ATOM 982 C C . VAL A 1 125 ? -2.047 -3.085 -7.419 1.00 95.31 125 VAL A C 1
ATOM 984 O O . VAL A 1 125 ? -2.351 -4.233 -7.743 1.00 95.31 125 VAL A O 1
ATOM 987 N N . LEU A 1 126 ? -2.119 -2.643 -6.168 1.00 96.06 126 LEU A N 1
ATOM 988 C CA . LEU A 1 126 ? -2.596 -3.416 -5.027 1.00 96.06 126 LEU A CA 1
ATOM 989 C C . LEU A 1 126 ? -3.836 -2.742 -4.434 1.00 96.06 126 LEU A C 1
ATOM 991 O O . LEU A 1 126 ? -3.808 -1.559 -4.107 1.00 96.06 126 LEU A O 1
ATOM 995 N N . ARG A 1 127 ? -4.921 -3.501 -4.264 1.00 95.62 127 ARG A N 1
ATOM 996 C CA . ARG A 1 127 ? -6.160 -3.038 -3.626 1.00 95.62 127 ARG A CA 1
ATOM 997 C C . ARG A 1 127 ? -6.406 -3.763 -2.324 1.00 95.62 127 ARG A C 1
ATOM 999 O O . ARG A 1 127 ? -6.459 -4.994 -2.309 1.00 95.62 127 ARG A O 1
ATOM 1006 N N . ILE A 1 128 ? -6.652 -2.990 -1.271 1.00 96.38 128 ILE A N 1
ATOM 1007 C CA . ILE A 1 128 ? -6.906 -3.500 0.075 1.00 96.38 128 ILE A CA 1
ATOM 1008 C C . ILE A 1 128 ? -8.144 -2.818 0.660 1.00 96.38 128 ILE A C 1
ATOM 1010 O O . ILE A 1 128 ? -8.158 -1.612 0.891 1.00 96.38 128 ILE A O 1
ATOM 1014 N N . GLY A 1 129 ? -9.193 -3.595 0.915 1.00 95.69 129 GLY A N 1
ATOM 1015 C CA . GLY A 1 129 ? -10.313 -3.177 1.760 1.00 95.69 129 GLY A CA 1
ATOM 1016 C C . GLY A 1 129 ? -10.044 -3.622 3.191 1.00 95.69 129 GLY A C 1
ATOM 1017 O O . GLY A 1 129 ? -9.828 -4.812 3.410 1.00 95.69 129 GLY A O 1
ATOM 1018 N N . ALA A 1 130 ? -10.030 -2.692 4.145 1.00 96.12 130 ALA A N 1
ATOM 1019 C CA . ALA A 1 130 ? -9.720 -2.956 5.548 1.00 96.12 130 ALA A CA 1
ATOM 1020 C C . ALA A 1 130 ? -10.534 -2.042 6.471 1.00 96.12 130 ALA A C 1
ATOM 1022 O O . ALA A 1 130 ? -10.964 -0.964 6.065 1.00 96.12 130 ALA A O 1
ATOM 1023 N N . GLU A 1 131 ? -10.737 -2.484 7.709 1.00 94.81 131 GLU A N 1
ATOM 1024 C CA . GLU A 1 131 ? -11.490 -1.758 8.737 1.00 94.81 131 GLU A CA 1
ATOM 1025 C C . GLU A 1 131 ? -10.621 -0.703 9.435 1.00 94.81 131 GLU A C 1
ATOM 1027 O O . GLU A 1 131 ? -11.128 0.333 9.860 1.00 94.81 131 GLU A O 1
ATOM 1032 N N . SER A 1 132 ? -9.311 -0.942 9.546 1.00 94.00 132 SER A N 1
ATOM 1033 C CA . SER A 1 132 ? -8.375 0.014 10.136 1.00 94.00 132 SER A CA 1
ATOM 1034 C C . SER A 1 132 ? -6.978 -0.074 9.532 1.00 94.00 132 SER A C 1
ATOM 1036 O O . SER A 1 132 ? -6.578 -1.106 8.987 1.00 94.00 132 SER A O 1
ATOM 1038 N N . VAL A 1 133 ? -6.238 1.030 9.652 1.00 95.38 133 VAL A N 1
ATOM 1039 C CA . VAL A 1 133 ? -4.844 1.168 9.224 1.00 95.38 133 VAL A CA 1
ATOM 1040 C C . VAL A 1 133 ? -4.028 1.692 10.393 1.00 95.38 133 VAL A C 1
ATOM 1042 O O . VAL A 1 133 ? -4.403 2.672 11.045 1.00 95.38 133 VAL A O 1
ATOM 1045 N N . CYS A 1 134 ? -2.923 1.020 10.689 1.00 95.31 134 CYS A N 1
ATOM 1046 C CA . CYS A 1 134 ? -2.077 1.370 11.815 1.00 95.31 134 CYS A CA 1
ATOM 1047 C C . CYS A 1 134 ? -0.606 1.178 11.478 1.00 95.31 134 CYS A C 1
ATOM 1049 O O . CYS A 1 134 ? -0.228 0.184 10.864 1.00 95.31 134 CYS A O 1
ATOM 1051 N N . MET A 1 135 ? 0.231 2.103 11.929 1.00 94.75 135 MET A N 1
ATOM 1052 C CA . MET A 1 135 ? 1.675 1.931 11.900 1.00 94.75 135 MET A CA 1
ATOM 1053 C C . MET A 1 135 ? 2.107 1.201 13.172 1.00 94.75 135 MET A C 1
ATOM 1055 O O . MET A 1 135 ? 1.713 1.582 14.280 1.00 94.75 135 MET A O 1
ATOM 1059 N N . LEU A 1 136 ? 2.898 0.143 13.015 1.00 91.62 136 LEU A N 1
ATOM 1060 C CA . LEU A 1 136 ? 3.493 -0.544 14.151 1.00 91.62 136 LEU A CA 1
ATOM 1061 C C . LEU A 1 136 ? 4.654 0.284 14.718 1.00 91.62 136 LEU A C 1
ATOM 1063 O O . LEU A 1 136 ? 5.340 0.978 13.961 1.00 91.62 136 LEU A O 1
ATOM 1067 N N . PRO A 1 137 ? 4.877 0.232 16.042 1.00 78.00 137 PRO A N 1
ATOM 1068 C CA . PRO A 1 137 ? 6.092 0.775 16.627 1.00 78.00 137 PRO A CA 1
ATOM 1069 C C . PRO A 1 137 ? 7.303 0.010 16.080 1.00 78.00 137 PRO A C 1
ATOM 1071 O O . PRO A 1 137 ? 7.172 -1.142 15.663 1.00 78.00 137 PRO A O 1
ATOM 1074 N N . GLU A 1 138 ? 8.477 0.643 16.086 1.00 68.25 138 GLU A N 1
ATOM 1075 C CA . GLU A 1 138 ? 9.724 -0.083 15.839 1.00 68.25 138 GLU A CA 1
ATOM 1076 C C . GLU A 1 138 ? 9.807 -1.285 16.791 1.00 68.25 138 GLU A C 1
ATOM 1078 O O . GLU A 1 138 ? 9.478 -1.160 17.977 1.00 68.25 138 GLU A O 1
ATOM 1083 N N . ASP A 1 139 ? 10.226 -2.443 16.276 1.00 52.09 139 ASP A N 1
ATOM 1084 C CA . ASP A 1 139 ? 10.643 -3.550 17.133 1.00 52.09 139 ASP A CA 1
ATOM 1085 C C . ASP A 1 139 ? 11.796 -3.030 18.013 1.00 52.09 139 ASP A C 1
ATOM 1087 O O . ASP A 1 139 ? 12.863 -2.691 17.498 1.00 52.09 139 ASP A O 1
ATOM 1091 N N . ILE A 1 140 ? 11.550 -2.899 19.323 1.00 39.94 140 ILE A N 1
ATOM 1092 C CA . ILE A 1 140 ? 12.564 -2.556 20.338 1.00 39.94 140 ILE A CA 1
ATOM 1093 C C . ILE A 1 140 ? 13.459 -3.770 20.591 1.00 39.94 140 ILE A C 1
ATOM 1095 O O . ILE A 1 140 ? 12.895 -4.866 20.827 1.00 39.94 140 ILE A O 1
#

Foldseek 3Di:
DPPDPFPWFFWDDFWQWIDTPVDIDRQQQFWWWPDWDADPVFRKIKTKIAGDPPHDPVRHGIWIKIFGAWPDKDKDDFDPPDDPSQVGGWRTKAWDAPPDPDLPDGDRHHDQRTWMWTATSRRIIITTGGNGMTIGDPDD

pLDDT: mean 89.11, std 14.8, range [32.22, 98.5]